Protein AF-A0A2M6WT88-F1 (afdb_monomer_lite)

Structure (mmCIF, N/CA/C/O backbone):
data_AF-A0A2M6WT88-F1
#
_entry.id   AF-A0A2M6WT88-F1
#
loop_
_atom_site.group_PDB
_atom_site.id
_atom_site.type_symbol
_atom_site.label_atom_id
_atom_site.label_alt_id
_atom_site.label_comp_id
_atom_site.label_asym_id
_atom_site.label_entity_id
_atom_site.label_seq_id
_atom_site.pdbx_PDB_ins_code
_atom_site.Cartn_x
_atom_site.Cartn_y
_atom_site.Cartn_z
_atom_site.occupancy
_atom_site.B_iso_or_equiv
_atom_site.auth_seq_id
_atom_site.auth_comp_id
_atom_site.auth_asym_id
_atom_site.auth_atom_id
_atom_site.pdbx_PDB_model_num
ATOM 1 N N . MET A 1 1 ? 29.917 -27.734 -48.198 1.00 47.06 1 MET A N 1
ATOM 2 C CA . MET A 1 1 ? 29.796 -28.187 -46.793 1.00 47.06 1 MET A CA 1
ATOM 3 C C . MET A 1 1 ? 30.224 -27.040 -45.872 1.00 47.06 1 MET A C 1
ATOM 5 O O . MET A 1 1 ? 31.386 -26.979 -45.519 1.00 47.06 1 MET A O 1
ATOM 9 N N . PHE A 1 2 ? 29.330 -26.092 -45.543 1.00 54.22 2 PHE A N 1
ATOM 10 C CA . PHE A 1 2 ? 29.674 -24.872 -44.769 1.00 54.22 2 PHE A CA 1
ATOM 11 C C . PHE A 1 2 ? 28.596 -24.457 -43.746 1.00 54.22 2 PHE A C 1
ATOM 13 O O . PHE A 1 2 ? 28.400 -23.278 -43.481 1.00 54.22 2 PHE A O 1
ATOM 20 N N . ILE A 1 3 ? 27.870 -25.410 -43.154 1.00 60.09 3 ILE A N 1
ATOM 21 C CA . ILE A 1 3 ? 26.774 -25.097 -42.218 1.00 60.09 3 ILE A CA 1
ATOM 22 C C . ILE A 1 3 ? 26.950 -25.889 -40.921 1.00 60.09 3 ILE A C 1
ATOM 24 O O . ILE A 1 3 ? 26.223 -26.843 -40.671 1.00 60.09 3 ILE A O 1
ATOM 28 N N . LYS A 1 4 ? 27.950 -25.542 -40.101 1.00 62.34 4 LYS A N 1
ATOM 29 C CA . LYS A 1 4 ? 28.086 -26.074 -38.730 1.00 62.34 4 LYS A CA 1
ATOM 30 C C . LYS A 1 4 ? 28.793 -25.082 -37.796 1.00 62.34 4 LYS A C 1
ATOM 32 O O . LYS A 1 4 ? 29.884 -25.379 -37.329 1.00 62.34 4 LYS A O 1
ATOM 37 N N . ASN A 1 5 ? 28.198 -23.922 -37.495 1.00 61.97 5 ASN A N 1
ATOM 38 C CA . ASN A 1 5 ? 28.561 -23.202 -36.257 1.00 61.97 5 ASN A CA 1
ATOM 39 C C . ASN A 1 5 ? 27.529 -22.176 -35.739 1.00 61.97 5 ASN A C 1
ATOM 41 O O . ASN A 1 5 ? 27.878 -21.093 -35.294 1.00 61.97 5 ASN A O 1
ATOM 45 N N . TYR A 1 6 ? 26.238 -22.496 -35.763 1.00 59.06 6 TYR A N 1
ATOM 46 C CA . TYR A 1 6 ? 25.223 -21.664 -35.088 1.00 59.06 6 TYR A CA 1
ATOM 47 C C . TYR A 1 6 ? 25.049 -22.041 -33.605 1.00 59.06 6 TYR A C 1
ATOM 49 O O . TYR A 1 6 ? 24.616 -21.223 -32.801 1.00 59.06 6 TYR A O 1
ATOM 57 N N . LYS A 1 7 ? 25.441 -23.263 -33.207 1.00 63.59 7 LYS A N 1
ATOM 58 C CA . LYS A 1 7 ? 25.378 -23.708 -31.803 1.00 63.59 7 LYS A CA 1
ATOM 59 C C . LYS A 1 7 ? 26.403 -23.013 -30.899 1.00 63.59 7 LYS A C 1
ATOM 61 O O . LYS A 1 7 ? 26.077 -22.718 -29.756 1.00 63.59 7 LYS A O 1
ATOM 66 N N . GLY A 1 8 ? 27.608 -22.732 -31.403 1.00 66.00 8 GLY A N 1
ATOM 67 C CA . GLY A 1 8 ? 28.631 -21.997 -30.651 1.00 66.00 8 GLY A CA 1
ATOM 68 C C . GLY A 1 8 ? 28.210 -20.553 -30.384 1.00 66.00 8 GLY A C 1
ATOM 69 O O . GLY A 1 8 ? 28.334 -20.077 -29.261 1.00 66.00 8 GLY A O 1
ATOM 70 N N . LEU A 1 9 ? 27.603 -19.902 -31.382 1.00 67.38 9 LEU A N 1
ATOM 71 C CA . LEU A 1 9 ? 27.039 -18.559 -31.244 1.00 67.38 9 LEU A CA 1
ATOM 72 C C . LEU A 1 9 ? 25.930 -18.504 -30.179 1.00 67.38 9 LEU A C 1
ATOM 74 O O . LEU A 1 9 ? 25.911 -17.578 -29.379 1.00 67.38 9 LEU A O 1
ATOM 78 N N . ALA A 1 10 ? 25.046 -19.507 -30.121 1.00 69.19 10 ALA A N 1
ATOM 79 C CA . ALA A 1 10 ? 23.971 -19.564 -29.125 1.00 69.19 10 ALA A CA 1
ATOM 80 C C . ALA A 1 10 ? 24.492 -19.720 -27.683 1.00 69.19 10 ALA A C 1
ATOM 82 O O . ALA A 1 10 ? 23.951 -19.113 -26.762 1.00 69.19 10 ALA A O 1
ATOM 83 N N . VAL A 1 11 ? 25.564 -20.493 -27.483 1.00 72.75 11 VAL A N 1
ATOM 84 C CA . VAL A 1 11 ? 26.214 -20.649 -26.168 1.00 72.75 11 VAL A CA 1
ATOM 85 C C . VAL A 1 11 ? 26.926 -19.364 -25.750 1.00 72.75 11 VAL A C 1
ATOM 87 O O . VAL A 1 11 ? 26.814 -18.950 -24.599 1.00 72.75 11 VAL A O 1
ATOM 90 N N . VAL A 1 12 ? 27.614 -18.703 -26.683 1.00 75.81 12 VAL A N 1
ATOM 91 C CA . VAL A 1 12 ? 28.267 -17.411 -26.428 1.00 75.81 12 VAL A CA 1
ATOM 92 C C . VAL A 1 12 ? 27.231 -16.320 -26.136 1.00 75.81 12 VAL A C 1
ATOM 94 O O . VAL A 1 12 ? 27.441 -15.520 -25.230 1.00 75.81 12 VAL A O 1
ATOM 97 N N . LEU A 1 13 ? 26.087 -16.323 -26.826 1.00 70.88 13 LEU A N 1
ATOM 98 C CA . LEU A 1 13 ? 24.979 -15.398 -26.575 1.00 70.88 13 LEU A CA 1
ATOM 99 C C . LEU A 1 13 ? 24.333 -15.640 -25.201 1.00 70.88 13 LEU A C 1
ATOM 101 O O . LEU A 1 13 ? 24.133 -14.695 -24.448 1.00 70.88 13 LEU A O 1
ATOM 105 N N . SER A 1 14 ? 24.085 -16.900 -24.832 1.00 77.06 14 SER A N 1
ATOM 106 C CA . SER A 1 14 ? 23.537 -17.260 -23.516 1.00 77.06 14 SER A CA 1
ATOM 107 C C . SER A 1 14 ? 24.504 -16.939 -22.367 1.00 77.06 14 SER A C 1
ATOM 109 O O . SER A 1 14 ? 24.085 -16.456 -21.311 1.00 77.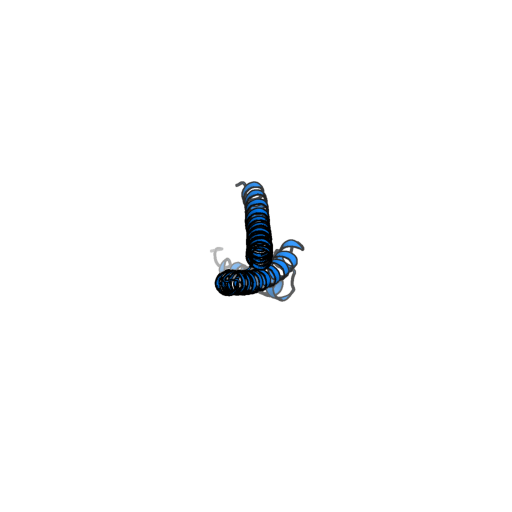06 14 SER A O 1
ATOM 111 N N . GLY A 1 15 ? 25.808 -17.148 -22.578 1.00 79.31 15 GLY A N 1
ATOM 112 C CA . GLY A 1 15 ? 26.854 -16.727 -21.647 1.00 79.31 15 GLY A CA 1
ATOM 113 C C . GLY A 1 15 ? 26.912 -15.207 -21.500 1.00 79.31 15 GLY A C 1
ATOM 114 O O . GLY A 1 15 ? 26.989 -14.709 -20.381 1.00 79.31 15 GLY A O 1
ATOM 115 N N . LEU A 1 16 ? 26.781 -14.468 -22.607 1.00 74.19 16 LEU A N 1
ATOM 116 C CA . LEU A 1 16 ? 26.719 -13.007 -22.599 1.00 74.19 16 LEU A CA 1
ATOM 117 C C . LEU A 1 16 ? 25.487 -12.494 -21.844 1.00 74.19 16 LEU A C 1
ATOM 119 O O . LEU A 1 16 ? 25.630 -11.588 -21.034 1.00 74.19 16 LEU A O 1
ATOM 123 N N . GLU A 1 17 ? 24.307 -13.090 -22.029 1.00 69.69 17 GLU A N 1
ATOM 124 C CA . GLU A 1 17 ? 23.092 -12.724 -21.282 1.00 69.69 17 GLU A CA 1
ATOM 125 C C . GLU A 1 17 ? 23.203 -13.045 -19.786 1.00 69.69 17 GLU A C 1
ATOM 127 O O . GLU A 1 17 ? 22.788 -12.250 -18.942 1.00 69.69 17 GLU A O 1
ATOM 132 N N . THR A 1 18 ? 23.804 -14.181 -19.428 1.00 72.00 18 THR A N 1
ATOM 133 C CA . THR A 1 18 ? 23.999 -14.580 -18.025 1.00 72.00 18 THR A CA 1
ATOM 134 C C . THR A 1 18 ? 25.018 -13.680 -17.326 1.00 72.00 18 THR A C 1
ATOM 136 O O . THR A 1 18 ? 24.769 -13.201 -16.219 1.00 72.00 18 THR A O 1
ATOM 139 N N . THR A 1 19 ? 26.147 -13.387 -17.977 1.00 73.00 19 THR A N 1
ATOM 140 C CA . THR A 1 19 ? 27.162 -12.460 -17.460 1.00 73.00 19 THR A CA 1
ATOM 141 C C . THR A 1 19 ? 26.637 -11.034 -17.420 1.00 73.00 19 THR A C 1
ATOM 143 O O . THR A 1 19 ? 26.891 -10.325 -16.450 1.00 73.00 19 THR A O 1
ATOM 146 N N . ALA A 1 20 ? 25.856 -10.606 -18.409 1.00 68.50 20 ALA A N 1
ATOM 147 C CA . ALA A 1 20 ? 25.206 -9.309 -18.376 1.00 68.50 20 ALA A CA 1
ATOM 148 C C . ALA A 1 20 ? 24.210 -9.234 -17.192 1.00 68.50 20 ALA A C 1
ATOM 150 O O . ALA A 1 20 ? 24.214 -8.245 -16.461 1.00 68.50 20 ALA A O 1
ATOM 151 N N . ASN A 1 21 ? 23.414 -10.283 -16.928 1.00 70.88 21 ASN A N 1
ATOM 152 C CA . ASN A 1 21 ? 22.454 -10.311 -15.809 1.00 70.88 21 ASN A CA 1
ATOM 153 C C . ASN A 1 21 ? 23.162 -10.335 -14.449 1.00 70.88 21 ASN A C 1
ATOM 155 O O . ASN A 1 21 ? 22.721 -9.668 -13.519 1.00 70.88 21 ASN A O 1
ATOM 159 N N . GLY A 1 22 ? 24.291 -11.039 -14.343 1.00 64.62 22 GLY A N 1
ATOM 160 C CA . GLY A 1 22 ? 25.104 -11.084 -13.126 1.00 64.62 22 GLY A CA 1
ATOM 161 C C . GLY A 1 22 ? 25.964 -9.838 -12.875 1.00 64.62 22 GLY A C 1
ATOM 162 O O . GLY A 1 22 ? 26.326 -9.579 -11.732 1.00 64.62 22 GLY A O 1
ATOM 163 N N . SER A 1 23 ? 26.289 -9.059 -13.912 1.00 63.94 23 SER A N 1
ATOM 164 C CA . SER A 1 23 ? 27.130 -7.850 -13.814 1.00 63.94 23 SER A CA 1
ATOM 165 C C . SER A 1 23 ? 26.342 -6.546 -13.675 1.00 63.94 23 SER A C 1
ATOM 167 O O . SER A 1 23 ? 26.948 -5.487 -13.532 1.00 63.94 23 SER A O 1
ATOM 169 N N . GLY A 1 24 ? 25.006 -6.602 -13.723 1.00 61.88 24 GLY A N 1
ATOM 170 C CA . GLY A 1 24 ? 24.170 -5.401 -13.724 1.00 61.88 24 GLY A CA 1
ATOM 171 C C . GLY A 1 24 ? 24.244 -4.609 -15.034 1.00 61.88 24 GLY A C 1
ATOM 172 O O . GLY A 1 24 ? 23.979 -3.414 -15.020 1.00 61.88 24 GLY A O 1
ATOM 173 N N . PHE A 1 25 ? 24.609 -5.261 -16.148 1.00 56.94 25 PHE A N 1
ATOM 174 C CA . PHE A 1 25 ? 24.645 -4.692 -17.506 1.00 56.94 25 PHE A CA 1
ATOM 175 C C . PHE A 1 25 ? 23.658 -5.364 -18.487 1.00 56.94 25 PHE A C 1
ATOM 177 O O . PHE A 1 25 ? 23.502 -4.898 -19.614 1.00 56.94 25 PHE A O 1
ATOM 184 N N . SER A 1 26 ? 22.958 -6.440 -18.103 1.00 56.50 26 SER A N 1
ATOM 185 C CA . SER A 1 26 ? 21.892 -7.049 -18.920 1.00 56.50 26 SER A CA 1
ATOM 186 C C . SER A 1 26 ? 20.678 -6.182 -18.812 1.00 56.50 26 SER A C 1
ATOM 188 O O . SER A 1 26 ? 20.019 -6.201 -17.780 1.00 56.50 26 SER A O 1
ATOM 190 N N . LYS A 1 27 ? 20.423 -5.377 -19.845 1.00 52.22 27 LYS A N 1
ATOM 191 C CA . LYS A 1 27 ? 19.209 -4.554 -19.947 1.00 52.22 27 LYS A CA 1
ATOM 192 C C . LYS A 1 27 ? 18.920 -3.699 -18.705 1.00 52.22 27 LYS A C 1
ATOM 194 O O . LYS A 1 27 ? 17.852 -3.116 -18.597 1.00 52.22 27 LYS A O 1
ATOM 199 N N . ALA A 1 28 ? 19.925 -3.525 -17.850 1.00 49.81 28 ALA A N 1
ATOM 200 C CA . ALA A 1 28 ? 19.969 -2.626 -16.724 1.00 49.81 28 ALA A CA 1
ATOM 201 C C . ALA A 1 28 ? 20.200 -1.215 -17.263 1.00 49.81 28 ALA A C 1
ATOM 203 O O . ALA A 1 28 ? 21.140 -0.503 -16.926 1.00 49.81 28 ALA A O 1
ATOM 204 N N . THR A 1 29 ? 19.283 -0.775 -18.117 1.00 51.06 29 THR A N 1
ATOM 205 C CA . THR A 1 29 ? 18.798 0.585 -17.988 1.00 51.06 29 THR A CA 1
ATOM 206 C C . THR A 1 29 ? 18.467 0.749 -16.503 1.00 51.06 29 THR A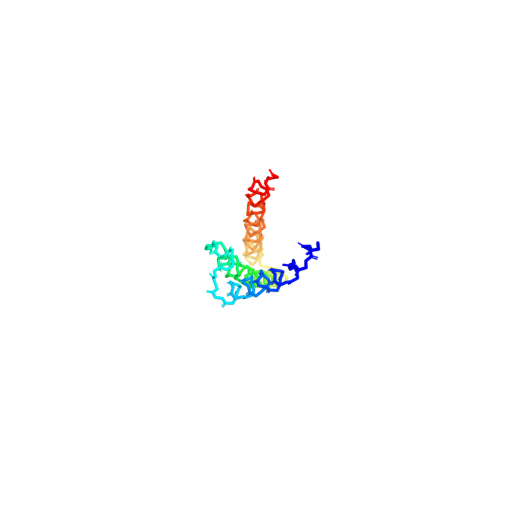 C 1
ATOM 208 O O . THR A 1 29 ? 17.866 -0.152 -15.921 1.00 51.06 29 THR A O 1
ATOM 211 N N . ALA A 1 30 ? 18.885 1.844 -15.864 1.00 49.22 30 ALA A N 1
ATOM 212 C CA . ALA A 1 30 ? 18.681 2.125 -14.432 1.00 49.22 30 ALA A CA 1
ATOM 213 C C . ALA A 1 30 ? 17.269 1.776 -13.886 1.00 49.22 30 ALA A C 1
ATOM 215 O O . ALA A 1 30 ? 17.084 1.555 -12.689 1.00 49.22 30 ALA A O 1
ATOM 216 N N . VAL A 1 31 ? 16.299 1.667 -14.794 1.00 54.47 31 VAL A N 1
ATOM 217 C CA . VAL A 1 31 ? 14.997 1.015 -14.665 1.00 54.47 31 VAL A CA 1
ATOM 218 C C . VAL A 1 31 ? 15.025 -0.302 -13.862 1.00 54.47 31 VAL A C 1
ATOM 220 O O . VAL A 1 31 ? 14.299 -0.365 -12.879 1.00 54.47 31 VAL A O 1
ATOM 223 N N . ASP A 1 32 ? 15.866 -1.307 -14.139 1.00 57.44 32 ASP A N 1
ATOM 224 C CA . ASP A 1 32 ? 15.750 -2.629 -13.467 1.00 57.44 32 ASP A CA 1
ATOM 225 C C . ASP A 1 32 ? 16.205 -2.659 -11.995 1.00 57.44 32 ASP A C 1
ATOM 227 O O . ASP A 1 32 ? 15.717 -3.442 -11.172 1.00 57.44 32 ASP A O 1
ATOM 231 N N . ILE A 1 33 ? 17.125 -1.771 -11.613 1.00 58.16 33 ILE A N 1
ATOM 232 C CA . ILE A 1 33 ? 17.481 -1.589 -10.198 1.00 58.16 33 ILE A CA 1
ATOM 233 C C . ILE A 1 33 ? 16.350 -0.833 -9.489 1.00 58.16 33 ILE A C 1
ATOM 235 O O . ILE A 1 33 ? 15.975 -1.176 -8.364 1.00 58.16 33 ILE A O 1
ATOM 239 N N . SER A 1 34 ? 15.758 0.160 -10.162 1.00 60.88 34 SER A N 1
ATOM 240 C CA . SER A 1 34 ? 14.644 0.933 -9.613 1.00 60.88 34 SER A CA 1
ATOM 241 C C . SER A 1 34 ? 13.363 0.103 -9.455 1.00 60.88 34 SER A C 1
ATOM 243 O O . SER A 1 34 ? 12.683 0.236 -8.438 1.00 60.88 34 SER A O 1
ATOM 245 N N . THR A 1 35 ? 13.068 -0.819 -10.378 1.00 65.19 35 THR A N 1
ATOM 246 C CA . THR A 1 35 ? 11.877 -1.682 -10.315 1.00 65.19 35 THR A CA 1
ATOM 247 C C . THR A 1 35 ? 11.972 -2.674 -9.162 1.00 65.19 35 THR A C 1
ATOM 249 O O . THR A 1 35 ? 11.001 -2.841 -8.428 1.00 65.19 35 THR A O 1
ATOM 252 N N . ASN A 1 36 ? 13.144 -3.263 -8.915 1.00 70.75 36 ASN A N 1
ATOM 253 C CA . ASN A 1 36 ? 13.348 -4.183 -7.794 1.00 70.75 36 ASN A CA 1
ATOM 254 C C . ASN A 1 36 ? 13.229 -3.497 -6.420 1.00 70.75 36 ASN A C 1
ATOM 256 O O . ASN A 1 36 ? 12.622 -4.053 -5.498 1.00 70.75 36 ASN A O 1
ATOM 260 N N . ILE A 1 37 ? 13.776 -2.283 -6.268 1.00 77.38 37 ILE A N 1
ATOM 261 C CA . ILE A 1 37 ? 13.667 -1.509 -5.018 1.00 77.38 37 ILE A CA 1
ATOM 262 C C . ILE A 1 37 ? 12.221 -1.049 -4.774 1.00 77.38 37 ILE A C 1
ATOM 264 O O . ILE A 1 37 ? 11.720 -1.118 -3.645 1.00 77.38 37 ILE A O 1
ATOM 268 N N . LEU A 1 38 ? 11.536 -0.616 -5.837 1.00 77.56 38 LEU A N 1
ATOM 269 C CA . LEU A 1 38 ? 10.164 -0.128 -5.774 1.00 77.56 38 LEU A CA 1
ATOM 270 C C . LEU A 1 38 ? 9.197 -1.275 -5.473 1.00 77.56 38 LEU A C 1
ATOM 272 O O . LEU A 1 38 ? 8.349 -1.132 -4.596 1.00 77.56 38 LEU A O 1
ATOM 276 N N . ALA A 1 39 ? 9.375 -2.432 -6.117 1.00 74.94 39 ALA A N 1
ATOM 277 C CA . ALA A 1 39 ? 8.567 -3.624 -5.878 1.00 74.94 39 ALA A CA 1
ATOM 278 C C . ALA A 1 39 ? 8.677 -4.113 -4.425 1.00 74.94 39 ALA A C 1
ATOM 280 O O . ALA A 1 39 ? 7.657 -4.382 -3.785 1.00 74.94 39 ALA A O 1
ATOM 281 N N . LYS A 1 40 ? 9.893 -4.158 -3.856 1.00 82.31 40 LYS A N 1
ATOM 282 C CA . LYS A 1 40 ? 10.079 -4.520 -2.440 1.00 82.31 40 LYS A CA 1
ATOM 283 C C . LYS A 1 40 ? 9.391 -3.531 -1.503 1.00 82.31 40 LYS A C 1
ATOM 285 O O . LYS A 1 40 ? 8.633 -3.954 -0.630 1.00 82.31 40 LYS A O 1
ATOM 290 N N . THR A 1 41 ? 9.613 -2.233 -1.708 1.00 83.19 41 THR A N 1
ATOM 291 C CA . THR A 1 41 ? 9.058 -1.178 -0.845 1.00 83.19 41 THR A CA 1
ATOM 292 C C . THR A 1 41 ? 7.530 -1.130 -0.923 1.00 83.19 41 THR A C 1
ATOM 294 O O . THR A 1 41 ? 6.872 -1.044 0.110 1.00 83.19 41 THR A O 1
ATOM 297 N N . MET A 1 42 ? 6.953 -1.269 -2.122 1.00 82.38 42 MET A N 1
ATOM 298 C CA . MET A 1 42 ? 5.502 -1.330 -2.330 1.00 82.38 42 MET A CA 1
ATOM 299 C C . MET A 1 42 ? 4.867 -2.548 -1.652 1.00 82.38 42 MET A C 1
ATOM 301 O O . MET A 1 42 ? 3.833 -2.403 -1.002 1.00 82.38 42 MET A O 1
ATOM 305 N N . SER A 1 43 ? 5.496 -3.729 -1.733 1.00 82.94 43 SER A N 1
ATOM 306 C CA . SER A 1 43 ? 4.975 -4.931 -1.063 1.00 82.94 43 SER A CA 1
ATOM 307 C C . SER A 1 43 ? 4.933 -4.771 0.461 1.00 82.94 43 SER A C 1
ATOM 309 O O . SER A 1 43 ? 3.952 -5.140 1.102 1.00 82.94 43 SER A O 1
ATOM 311 N N . PHE A 1 44 ? 5.963 -4.150 1.042 1.00 88.62 44 PHE A N 1
ATOM 312 C CA . PHE A 1 44 ? 6.045 -3.914 2.479 1.00 88.62 44 PHE A CA 1
ATOM 313 C C . PHE A 1 44 ? 5.025 -2.866 2.946 1.00 88.62 44 PHE A C 1
ATOM 315 O O . PHE A 1 44 ? 4.333 -3.072 3.944 1.00 88.62 44 PHE A O 1
ATOM 322 N N . LEU A 1 45 ? 4.868 -1.775 2.187 1.00 87.62 45 LEU A N 1
ATOM 323 C CA . LEU A 1 45 ? 3.855 -0.751 2.456 1.00 87.62 45 LEU A CA 1
ATOM 324 C C . LEU A 1 45 ? 2.436 -1.324 2.430 1.00 87.62 45 LEU A C 1
ATOM 326 O O . LEU A 1 45 ? 1.646 -1.013 3.319 1.00 87.62 45 LEU A O 1
ATOM 330 N N . ALA A 1 46 ? 2.115 -2.175 1.452 1.00 84.00 46 ALA A N 1
ATOM 331 C CA . ALA A 1 46 ? 0.788 -2.775 1.334 1.00 84.00 46 ALA A CA 1
ATOM 332 C C . ALA A 1 46 ? 0.402 -3.579 2.588 1.00 84.00 46 ALA A C 1
ATOM 334 O O . ALA A 1 46 ? -0.712 -3.446 3.097 1.00 84.00 46 ALA A O 1
ATOM 335 N N . VAL A 1 47 ? 1.340 -4.358 3.134 1.00 89.44 47 VAL A N 1
ATOM 336 C CA . VAL A 1 47 ? 1.127 -5.130 4.369 1.00 89.44 47 VAL A CA 1
ATOM 337 C C . VAL A 1 47 ? 0.910 -4.210 5.574 1.00 89.44 47 VAL A C 1
ATOM 339 O O . VAL A 1 47 ? 0.012 -4.450 6.380 1.00 89.44 47 VAL A O 1
ATOM 342 N N . ILE A 1 48 ? 1.681 -3.127 5.691 1.00 89.56 48 ILE A N 1
ATOM 343 C CA . ILE A 1 48 ? 1.508 -2.141 6.769 1.00 89.56 48 ILE A CA 1
ATOM 344 C C . ILE A 1 48 ? 0.130 -1.478 6.693 1.00 89.56 48 ILE A C 1
ATOM 346 O O . ILE A 1 48 ? -0.561 -1.376 7.706 1.00 89.56 48 ILE A O 1
ATOM 350 N N . PHE A 1 49 ? -0.298 -1.057 5.502 1.00 85.81 49 PHE A N 1
ATOM 351 C CA . PHE A 1 49 ? -1.615 -0.451 5.3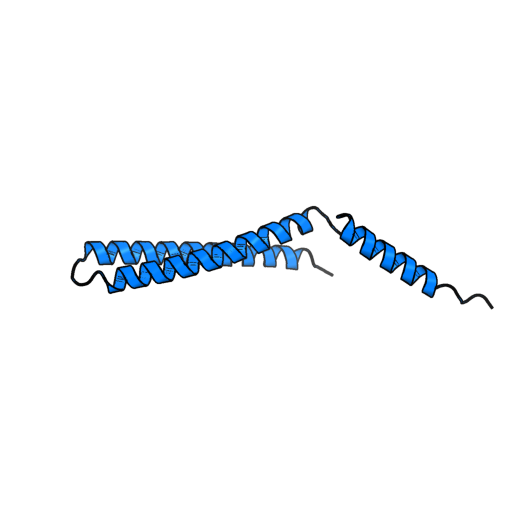03 1.00 85.81 49 PHE A CA 1
ATOM 352 C C . PHE A 1 49 ? -2.753 -1.404 5.676 1.00 85.81 49 PHE A C 1
ATOM 354 O O . PHE A 1 49 ? -3.716 -0.975 6.313 1.00 85.81 49 PHE A O 1
ATOM 361 N N . LEU A 1 50 ? -2.624 -2.694 5.351 1.00 86.50 50 LEU A N 1
ATOM 362 C CA . LEU A 1 50 ? -3.581 -3.720 5.767 1.00 86.50 50 LEU A CA 1
ATOM 363 C C . LEU A 1 50 ? -3.688 -3.797 7.300 1.00 86.50 50 LEU A C 1
ATOM 365 O O . LEU A 1 50 ? -4.792 -3.807 7.844 1.00 86.50 50 LEU A O 1
ATOM 369 N N . LEU A 1 51 ? -2.551 -3.792 8.004 1.00 89.69 51 LEU A N 1
ATOM 370 C CA . LEU A 1 51 ? -2.519 -3.809 9.469 1.00 89.69 51 LE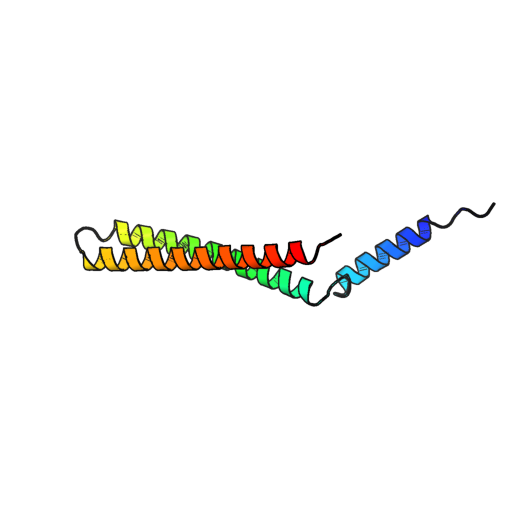U A CA 1
ATOM 371 C C . LEU A 1 51 ? -3.147 -2.547 10.078 1.00 89.69 51 LEU A C 1
ATOM 373 O O . LEU A 1 51 ? -3.927 -2.654 11.026 1.00 89.69 51 LEU A O 1
ATOM 377 N N . LEU A 1 52 ? -2.865 -1.361 9.524 1.00 85.44 52 LEU A N 1
ATOM 378 C CA . LEU A 1 52 ? -3.491 -0.110 9.968 1.00 85.44 52 LEU A CA 1
ATOM 379 C C . LEU A 1 52 ? -5.004 -0.109 9.736 1.00 85.44 52 LEU A C 1
ATOM 381 O O . LEU A 1 52 ? -5.748 0.359 10.596 1.00 85.44 52 LEU A O 1
ATOM 385 N N . MET A 1 53 ? -5.469 -0.635 8.601 1.00 85.38 53 MET A N 1
ATOM 386 C CA . MET A 1 53 ? -6.896 -0.740 8.298 1.00 85.38 53 MET A CA 1
ATOM 387 C C . MET A 1 53 ? -7.602 -1.653 9.303 1.00 85.38 53 MET A C 1
ATOM 389 O O . MET A 1 53 ? -8.666 -1.305 9.816 1.00 85.38 53 MET A O 1
ATOM 393 N N . MET A 1 54 ? -6.973 -2.780 9.648 1.00 88.12 54 MET A N 1
ATOM 394 C CA . MET A 1 54 ? -7.471 -3.692 10.673 1.00 88.12 54 MET A CA 1
ATOM 395 C C . MET A 1 54 ? -7.533 -2.996 12.041 1.00 88.12 54 MET A C 1
ATOM 397 O O . MET A 1 54 ? -8.571 -3.025 12.700 1.00 88.12 54 MET A O 1
ATOM 401 N N . TYR A 1 55 ? -6.470 -2.287 12.436 1.00 85.94 55 TYR A N 1
ATOM 402 C CA . TYR A 1 55 ? -6.420 -1.525 13.688 1.00 85.94 55 TYR A CA 1
ATOM 403 C C . TYR A 1 55 ? -7.480 -0.412 13.753 1.00 85.94 55 TYR A C 1
ATOM 405 O O . TYR A 1 55 ? -8.152 -0.255 14.771 1.00 85.94 55 TYR A O 1
ATOM 413 N N . GLY A 1 56 ? -7.688 0.327 12.661 1.00 83.62 56 GLY A N 1
ATOM 414 C CA . GLY A 1 56 ? -8.733 1.348 12.565 1.00 83.62 56 GLY A CA 1
ATOM 415 C C . GLY A 1 56 ? -10.146 0.772 12.658 1.00 83.62 56 GLY A C 1
ATOM 416 O O . GLY A 1 56 ? -11.004 1.361 13.316 1.00 83.62 56 GLY A O 1
ATOM 417 N N . GLY A 1 57 ? -10.372 -0.407 12.072 1.00 84.31 57 GLY A N 1
ATOM 418 C CA . GLY A 1 57 ? -11.623 -1.153 12.214 1.00 84.31 57 GLY A CA 1
ATOM 419 C C . GLY A 1 57 ? -11.887 -1.580 13.660 1.00 84.31 57 GLY A C 1
ATOM 420 O O . GLY A 1 57 ? -12.981 -1.359 14.179 1.00 84.31 57 GLY A O 1
ATOM 421 N N . PHE A 1 58 ? -10.869 -2.104 14.352 1.00 83.62 58 PHE A N 1
ATOM 422 C CA . PHE A 1 58 ? -10.967 -2.435 15.778 1.00 83.62 58 PHE A CA 1
ATOM 423 C C . PHE A 1 58 ? -11.213 -1.200 16.653 1.00 83.62 58 PHE A C 1
ATOM 425 O O . PHE A 1 58 ? -12.003 -1.259 17.598 1.00 83.62 58 PHE A O 1
ATOM 432 N N . LEU A 1 59 ? -10.588 -0.064 16.334 1.00 82.75 59 LEU A N 1
ATOM 433 C CA . LEU A 1 59 ? -10.809 1.194 17.047 1.00 82.75 59 LEU A CA 1
ATOM 434 C C . LEU A 1 59 ? -12.251 1.696 16.882 1.00 82.75 59 LEU A C 1
ATOM 436 O O . LEU A 1 59 ? -12.861 2.134 17.856 1.00 82.75 59 LEU A O 1
ATOM 440 N N . TRP A 1 60 ? -12.825 1.566 15.682 1.00 77.50 60 TRP A N 1
ATOM 441 C CA . TRP A 1 60 ? -14.223 1.924 15.436 1.00 77.50 60 TRP A CA 1
ATOM 442 C C . TRP A 1 60 ? -15.187 1.005 16.191 1.00 77.50 60 TRP A C 1
ATOM 444 O O . TRP A 1 60 ? -16.144 1.481 16.797 1.00 77.50 60 TRP A O 1
ATOM 454 N N . MET A 1 61 ? -14.894 -0.298 16.233 1.00 82.12 61 MET A N 1
ATOM 455 C CA . MET A 1 61 ? -15.721 -1.279 16.940 1.00 82.12 61 MET A CA 1
ATOM 456 C C . MET A 1 61 ? -15.655 -1.125 18.469 1.00 82.12 61 MET A C 1
ATOM 458 O O . MET A 1 61 ? -16.625 -1.419 19.162 1.00 82.12 61 MET A O 1
ATOM 462 N N . THR A 1 62 ? -14.535 -0.633 19.006 1.00 82.06 62 THR A N 1
ATOM 463 C CA . THR A 1 62 ? -14.350 -0.386 20.450 1.00 82.06 62 THR A CA 1
ATOM 464 C C . THR A 1 62 ? -14.793 1.010 20.901 1.00 82.06 62 THR A C 1
ATOM 466 O O . THR A 1 62 ? -14.862 1.270 22.099 1.00 82.06 62 THR A O 1
ATOM 469 N N . ALA A 1 63 ? -15.162 1.905 19.979 1.00 78.56 63 ALA A N 1
ATOM 470 C CA . ALA A 1 63 ? -15.601 3.276 20.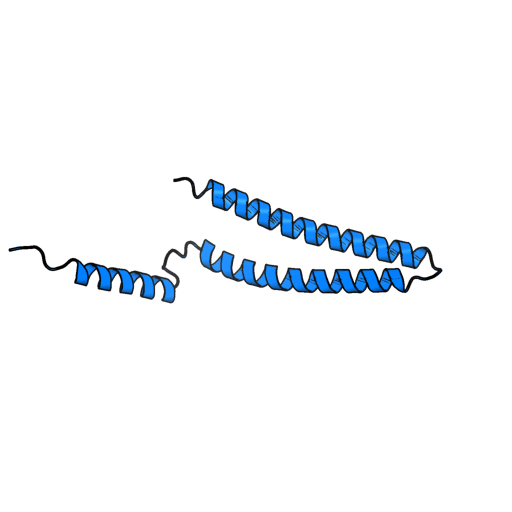260 1.00 78.56 63 ALA A CA 1
ATOM 471 C C . ALA A 1 63 ? -17.015 3.399 20.876 1.00 78.56 63 ALA A C 1
ATOM 473 O O . ALA A 1 63 ? -17.570 4.500 20.912 1.00 78.56 63 ALA A O 1
ATOM 474 N N . VAL A 1 64 ? -17.602 2.292 21.348 1.00 71.19 64 VAL A N 1
ATOM 475 C CA . VAL A 1 64 ? -18.998 2.183 21.802 1.00 71.19 64 VAL A CA 1
ATOM 476 C C . VAL A 1 64 ? -19.382 3.341 22.733 1.00 71.19 64 VAL A C 1
ATOM 478 O O . VAL A 1 64 ? -18.826 3.498 23.818 1.00 71.19 64 VAL A O 1
ATOM 481 N N . GLY A 1 65 ? -20.350 4.152 22.295 1.00 72.69 65 GLY A N 1
ATOM 482 C CA . GLY A 1 65 ? -20.962 5.222 23.090 1.00 72.69 65 GLY A CA 1
ATOM 483 C C . GLY A 1 65 ? -20.235 6.572 23.101 1.00 72.69 65 GLY A C 1
ATOM 484 O O . GLY A 1 65 ? -20.722 7.494 23.749 1.00 72.69 65 GLY A O 1
ATOM 485 N N . ASN A 1 66 ? -19.104 6.732 22.401 1.00 78.38 66 ASN A N 1
ATOM 486 C CA . ASN A 1 66 ? -18.385 8.008 22.328 1.00 78.38 66 ASN A CA 1
ATOM 487 C C . ASN A 1 66 ? -18.267 8.508 20.877 1.00 78.38 66 ASN A C 1
ATOM 489 O O . ASN A 1 66 ? -17.408 8.051 20.118 1.00 78.38 66 ASN A O 1
ATOM 493 N N . ASP A 1 67 ? -19.080 9.506 20.517 1.00 78.81 67 ASP A N 1
ATOM 494 C CA . ASP A 1 67 ? -19.091 10.126 19.183 1.00 78.81 67 ASP A CA 1
ATOM 495 C C . ASP A 1 67 ? -17.717 10.650 18.738 1.00 78.81 67 ASP A C 1
ATOM 497 O O . ASP A 1 67 ? -17.358 10.560 17.562 1.00 78.81 67 ASP A O 1
ATOM 501 N N . SER A 1 68 ? -16.895 11.142 19.671 1.00 81.62 68 SER A N 1
ATOM 502 C CA . SER A 1 68 ? -15.537 11.608 19.363 1.00 81.62 68 SER A CA 1
ATOM 503 C C . SER A 1 68 ? -14.638 10.459 18.896 1.00 81.62 68 SER A C 1
ATOM 505 O O . SER A 1 68 ? -13.875 10.594 17.933 1.00 81.62 68 SER A O 1
ATOM 507 N N . ARG A 1 69 ? -14.771 9.280 19.517 1.00 77.69 69 ARG A N 1
ATOM 508 C CA . ARG A 1 69 ? -14.024 8.075 19.129 1.00 77.69 69 ARG A CA 1
ATOM 509 C C . ARG A 1 69 ? -14.519 7.497 17.808 1.00 77.69 69 ARG A C 1
ATOM 511 O O . ARG A 1 69 ? -13.696 7.059 17.002 1.00 77.69 69 ARG A O 1
ATOM 518 N N . ILE A 1 70 ? -15.821 7.569 17.539 1.00 81.56 70 ILE A N 1
ATOM 519 C CA . ILE A 1 70 ? -16.402 7.174 16.248 1.00 81.56 70 ILE A CA 1
ATOM 520 C C . ILE A 1 70 ? -15.862 8.065 15.125 1.00 81.56 70 ILE A C 1
ATOM 522 O O . ILE A 1 70 ? -15.348 7.552 14.130 1.00 81.56 70 ILE A O 1
ATOM 526 N N . LYS A 1 71 ? -15.896 9.391 15.308 1.00 83.69 71 LYS A N 1
ATOM 527 C CA . LYS A 1 71 ? -15.422 10.358 14.309 1.00 83.69 71 LYS A CA 1
ATOM 528 C C . LYS A 1 71 ? -13.917 10.238 14.052 1.00 83.69 71 LYS A C 1
ATOM 530 O O . LYS A 1 71 ? -13.473 10.286 12.904 1.00 83.69 71 LYS A O 1
ATOM 535 N N . THR A 1 72 ? -13.138 10.014 15.111 1.00 82.94 72 THR A N 1
ATOM 536 C CA . THR A 1 72 ? -11.694 9.751 15.011 1.00 82.94 72 THR A CA 1
ATOM 537 C C . THR A 1 72 ? -11.422 8.472 14.218 1.00 82.94 72 THR A C 1
ATOM 539 O O . THR A 1 72 ? -10.603 8.480 13.302 1.00 82.94 72 THR A O 1
ATOM 542 N N . SER A 1 73 ? -12.149 7.389 14.501 1.00 81.94 73 SER A N 1
ATOM 543 C CA . SER A 1 73 ? -11.968 6.108 13.806 1.00 81.94 73 SER A CA 1
ATOM 544 C C . SER A 1 73 ? -12.381 6.182 12.334 1.00 81.94 73 SER A C 1
ATOM 546 O O . SER A 1 73 ? -11.656 5.694 11.473 1.00 81.94 73 SER A O 1
ATOM 548 N N . GLN A 1 74 ? -13.488 6.863 12.014 1.00 82.38 74 GLN A N 1
ATOM 549 C CA . GLN A 1 74 ? -13.889 7.124 10.626 1.00 82.38 74 GLN A CA 1
ATOM 550 C C . GLN A 1 74 ? -12.841 7.931 9.858 1.00 82.38 74 GLN A C 1
ATOM 552 O O . GLN A 1 74 ? -12.562 7.621 8.701 1.00 82.38 74 GLN A O 1
ATOM 557 N N . THR A 1 75 ? -12.238 8.936 10.499 1.00 85.38 75 THR A N 1
ATOM 558 C CA . THR A 1 75 ? -11.162 9.741 9.899 1.00 85.38 75 THR A CA 1
ATOM 559 C C . THR A 1 75 ? -9.921 8.883 9.639 1.00 85.38 75 THR A C 1
ATOM 561 O O . THR A 1 75 ? -9.287 8.993 8.591 1.00 85.38 75 THR A O 1
ATOM 564 N N . LEU A 1 76 ? -9.598 7.972 10.559 1.00 86.12 76 LEU A N 1
ATOM 565 C CA . LEU A 1 76 ? -8.473 7.050 10.421 1.00 86.12 76 LEU A CA 1
ATOM 566 C C . LEU A 1 76 ? -8.699 6.041 9.281 1.00 86.12 76 LEU A C 1
ATOM 568 O O . LEU A 1 76 ? -7.806 5.827 8.465 1.00 86.12 76 LEU A O 1
ATOM 572 N N . ILE A 1 77 ? -9.910 5.485 9.171 1.00 85.88 77 ILE A N 1
ATOM 573 C CA . ILE A 1 77 ? -10.292 4.553 8.098 1.00 85.88 77 ILE A CA 1
ATOM 574 C C . ILE A 1 77 ? -10.308 5.250 6.732 1.00 85.88 77 ILE A C 1
ATOM 576 O O . ILE A 1 77 ? -9.781 4.705 5.763 1.00 85.88 77 ILE A O 1
ATOM 580 N N . THR A 1 78 ? -10.871 6.458 6.633 1.00 85.25 78 THR A N 1
ATOM 581 C CA . THR A 1 78 ? -10.869 7.220 5.370 1.00 85.25 78 THR A CA 1
ATOM 582 C C . THR A 1 78 ? -9.453 7.604 4.950 1.00 85.25 78 THR A C 1
ATOM 584 O O . THR A 1 78 ? -9.1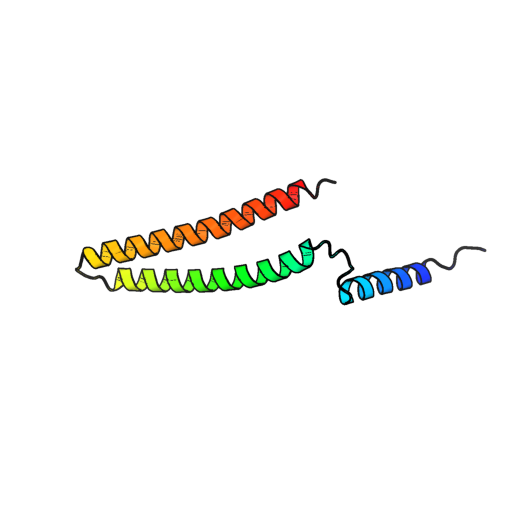11 7.443 3.781 1.00 85.25 78 THR A O 1
ATOM 587 N N . SER A 1 79 ? -8.593 8.002 5.890 1.00 86.81 79 SER A N 1
ATOM 588 C CA . SER A 1 79 ? -7.173 8.269 5.614 1.00 86.81 79 SER A CA 1
ATOM 589 C C . SER A 1 79 ? -6.431 7.015 5.129 1.00 86.81 79 SER A C 1
ATOM 591 O O . SER A 1 79 ? -5.671 7.080 4.162 1.00 86.81 79 SER A O 1
ATOM 593 N N . ALA A 1 80 ? -6.688 5.857 5.749 1.00 85.75 80 ALA A N 1
ATOM 594 C CA . ALA A 1 80 ? -6.120 4.577 5.327 1.00 85.75 80 ALA A CA 1
ATOM 595 C C . ALA A 1 80 ? -6.594 4.168 3.919 1.00 85.75 80 ALA A C 1
ATOM 597 O O . ALA A 1 80 ? -5.778 3.741 3.102 1.00 85.75 80 ALA A O 1
ATOM 598 N N . MET A 1 81 ? -7.882 4.357 3.603 1.00 87.50 81 MET A N 1
ATOM 599 C CA . MET A 1 81 ? -8.411 4.113 2.256 1.00 87.50 81 MET A CA 1
ATOM 600 C C . MET A 1 81 ? -7.762 5.013 1.207 1.00 87.50 81 MET A C 1
ATOM 602 O O . MET A 1 81 ? -7.387 4.520 0.148 1.00 87.50 81 MET A O 1
ATOM 606 N N . ILE A 1 82 ? -7.597 6.308 1.492 1.00 89.00 82 ILE A N 1
ATOM 607 C CA . ILE A 1 82 ? -6.958 7.247 0.561 1.00 89.00 82 ILE A CA 1
ATOM 608 C C . ILE A 1 82 ? -5.521 6.807 0.262 1.00 89.00 82 ILE A C 1
ATOM 610 O O . ILE A 1 82 ? -5.125 6.787 -0.900 1.00 89.00 82 ILE A O 1
ATOM 614 N N . GLY A 1 83 ? -4.755 6.386 1.273 1.00 84.44 83 GLY A N 1
ATOM 615 C CA . GLY A 1 83 ? -3.398 5.875 1.059 1.00 84.44 83 GLY A CA 1
ATOM 616 C C . GLY A 1 83 ? -3.357 4.619 0.181 1.00 84.44 83 GLY A C 1
ATOM 617 O O . GLY A 1 83 ? -2.521 4.523 -0.717 1.00 84.44 83 GLY A O 1
ATOM 618 N N . LEU A 1 84 ? -4.305 3.696 0.365 1.00 86.19 84 LEU A N 1
ATOM 619 C CA . LEU A 1 84 ? -4.428 2.503 -0.479 1.00 86.19 84 LEU A CA 1
ATOM 620 C C . LEU A 1 84 ? -4.789 2.863 -1.931 1.00 86.19 84 LEU A C 1
ATOM 622 O O . LEU A 1 84 ? -4.252 2.288 -2.878 1.00 86.19 84 LEU A O 1
ATOM 626 N N . LEU A 1 85 ? -5.651 3.866 -2.104 1.00 90.12 85 LEU A N 1
ATOM 627 C CA . LEU A 1 85 ? -6.072 4.381 -3.404 1.00 90.12 85 LEU A CA 1
ATOM 628 C C . LEU A 1 85 ? -4.915 5.061 -4.152 1.00 90.12 85 LEU A C 1
ATOM 630 O O . LEU A 1 85 ? -4.775 4.877 -5.357 1.00 90.12 85 LEU A O 1
ATOM 634 N N . VAL A 1 86 ? -4.044 5.783 -3.440 1.00 88.88 86 VAL A N 1
ATOM 635 C CA . VAL A 1 86 ? -2.824 6.388 -4.004 1.00 88.88 86 VAL A CA 1
ATOM 636 C C . VAL A 1 86 ? -1.846 5.321 -4.492 1.00 88.88 86 VAL A C 1
ATOM 638 O O . VAL A 1 86 ? -1.295 5.464 -5.580 1.00 88.88 86 VAL A O 1
ATOM 641 N N . ILE A 1 87 ? -1.650 4.235 -3.737 1.00 83.06 87 ILE A N 1
ATOM 642 C CA . ILE A 1 87 ? -0.786 3.118 -4.156 1.00 83.06 87 ILE A CA 1
ATOM 643 C C . ILE A 1 87 ? -1.337 2.461 -5.428 1.00 83.06 87 ILE A C 1
ATOM 645 O O . ILE A 1 87 ? -0.594 2.239 -6.386 1.00 83.06 87 ILE A O 1
ATOM 649 N N . ALA A 1 88 ? -2.646 2.202 -5.464 1.00 85.50 88 ALA A N 1
ATOM 650 C CA . ALA A 1 88 ? -3.310 1.653 -6.642 1.00 85.50 88 ALA A CA 1
ATOM 651 C C . ALA A 1 88 ? -3.186 2.590 -7.858 1.00 85.50 88 ALA A C 1
ATOM 653 O O . ALA A 1 88 ? -2.870 2.135 -8.957 1.00 85.50 88 ALA A O 1
ATOM 654 N N . ALA A 1 89 ? -3.369 3.898 -7.658 1.00 88.75 89 ALA A N 1
ATOM 655 C CA . ALA A 1 89 ? -3.209 4.903 -8.705 1.00 88.75 89 ALA A CA 1
ATOM 656 C C . ALA A 1 89 ? -1.762 4.986 -9.213 1.00 88.75 89 ALA A C 1
ATOM 658 O O . ALA A 1 89 ? -1.543 5.047 -10.419 1.00 88.75 89 ALA A O 1
ATOM 659 N N . ALA A 1 90 ? -0.770 4.933 -8.321 1.00 84.50 90 ALA A N 1
ATOM 660 C CA . ALA A 1 90 ? 0.640 4.925 -8.696 1.00 84.50 90 ALA A CA 1
ATOM 661 C C . ALA A 1 90 ? 0.977 3.716 -9.581 1.00 84.50 90 ALA A C 1
ATOM 663 O O . ALA A 1 90 ? 1.593 3.886 -10.631 1.00 84.50 90 ALA A O 1
ATOM 664 N N . TYR A 1 91 ? 0.506 2.519 -9.208 1.00 81.81 91 TYR A N 1
ATOM 665 C CA . TYR A 1 91 ? 0.699 1.311 -10.014 1.00 81.81 91 TYR A CA 1
ATOM 666 C C . TYR A 1 91 ? -0.001 1.407 -11.373 1.00 81.81 91 TYR A C 1
ATOM 668 O O . TYR A 1 91 ? 0.600 1.081 -12.395 1.00 81.81 91 TYR A O 1
ATOM 676 N N . ALA A 1 92 ? -1.239 1.911 -11.402 1.00 84.12 92 ALA A N 1
ATOM 677 C CA . ALA A 1 92 ? -1.982 2.119 -12.641 1.00 84.12 92 ALA A CA 1
ATOM 678 C C . ALA A 1 92 ? -1.249 3.077 -13.592 1.00 84.12 92 ALA A C 1
ATOM 680 O O . ALA A 1 92 ? -1.155 2.797 -14.783 1.00 84.12 92 ALA A O 1
ATOM 681 N N . ILE A 1 93 ? -0.680 4.168 -13.069 1.00 84.75 93 ILE A N 1
ATOM 682 C CA . ILE A 1 93 ? 0.111 5.125 -13.852 1.00 84.75 93 ILE A CA 1
ATOM 683 C C . ILE A 1 93 ? 1.391 4.464 -14.379 1.00 84.75 93 ILE A C 1
ATOM 685 O O . ILE A 1 93 ? 1.692 4.584 -15.566 1.00 84.75 93 ILE A O 1
ATOM 689 N N . THR A 1 94 ? 2.134 3.737 -13.535 1.00 80.81 94 THR A N 1
ATOM 690 C CA . THR A 1 94 ? 3.348 3.016 -13.955 1.00 80.81 94 THR A CA 1
ATOM 691 C C . THR A 1 94 ? 3.051 1.988 -15.048 1.00 80.81 94 THR A C 1
ATOM 693 O O . THR A 1 94 ? 3.797 1.913 -16.022 1.00 80.81 94 THR A O 1
ATOM 696 N N . ALA A 1 95 ? 1.953 1.240 -14.922 1.00 77.81 95 ALA A N 1
ATOM 697 C CA . ALA A 1 95 ? 1.514 0.276 -15.925 1.00 77.81 95 ALA A CA 1
ATOM 698 C C . ALA A 1 95 ? 1.105 0.963 -17.238 1.00 77.81 95 ALA A C 1
ATOM 700 O O . ALA A 1 95 ? 1.529 0.531 -18.304 1.00 77.81 95 ALA A O 1
ATOM 701 N N . PHE A 1 96 ? 0.366 2.076 -17.170 1.00 79.50 96 PHE A N 1
ATOM 702 C CA . PHE A 1 96 ? -0.016 2.859 -18.352 1.00 79.50 96 PHE A CA 1
ATOM 703 C C . PHE A 1 96 ? 1.196 3.379 -19.128 1.00 79.50 96 PHE A C 1
ATOM 705 O O . PHE A 1 96 ? 1.230 3.313 -20.356 1.00 79.50 96 PHE A O 1
ATOM 712 N N . LEU A 1 97 ? 2.201 3.893 -18.415 1.00 75.19 97 LEU A N 1
ATOM 713 C CA . LEU A 1 97 ? 3.460 4.332 -19.013 1.00 75.19 97 LEU A CA 1
ATOM 714 C C . LEU A 1 97 ? 4.199 3.137 -19.633 1.00 75.19 97 LEU A C 1
ATOM 716 O O . LEU A 1 97 ? 4.579 3.207 -20.796 1.00 75.19 97 LEU A O 1
ATOM 720 N N . GLY A 1 98 ? 4.347 2.028 -18.903 1.00 69.12 98 GLY A N 1
ATOM 721 C CA . GLY A 1 98 ? 5.025 0.820 -19.385 1.00 69.12 98 GLY A CA 1
ATOM 722 C C . GLY A 1 98 ? 4.411 0.233 -20.660 1.00 69.12 98 GLY A C 1
ATOM 723 O O . GLY A 1 98 ? 5.137 -0.033 -21.617 1.00 69.12 98 GLY A O 1
ATOM 724 N N . ASP A 1 99 ? 3.084 0.113 -20.712 1.00 66.75 99 ASP A N 1
ATOM 725 C CA . ASP A 1 99 ? 2.370 -0.383 -21.895 1.00 66.75 99 ASP A CA 1
ATOM 726 C C . ASP A 1 99 ? 2.456 0.592 -23.079 1.00 66.75 99 ASP A C 1
ATOM 728 O O . ASP A 1 99 ? 2.560 0.173 -24.230 1.00 66.75 99 ASP A O 1
ATOM 732 N N . THR A 1 100 ? 2.478 1.902 -22.821 1.00 62.22 100 THR A N 1
ATOM 733 C CA . THR A 1 100 ? 2.628 2.907 -23.888 1.00 62.22 100 THR A CA 1
ATOM 734 C C . THR A 1 100 ? 4.049 2.929 -24.465 1.00 62.22 100 THR A C 1
ATOM 736 O O . THR A 1 100 ? 4.228 3.250 -25.637 1.00 62.22 100 THR A O 1
ATOM 739 N N . PHE A 1 101 ? 5.071 2.569 -23.683 1.00 60.16 101 PHE A N 1
ATOM 740 C CA . PHE A 1 101 ? 6.448 2.452 -24.177 1.00 60.16 101 PHE A CA 1
ATOM 741 C C . PHE A 1 101 ? 6.773 1.068 -24.764 1.00 60.16 101 PHE A C 1
ATOM 743 O O . PHE A 1 101 ? 7.763 0.948 -25.480 1.00 60.16 101 PHE A O 1
ATOM 750 N N . THR A 1 102 ? 5.935 0.048 -24.536 1.00 56.19 102 THR A N 1
ATOM 751 C CA . THR A 1 102 ? 6.048 -1.292 -25.152 1.00 56.19 102 THR A CA 1
ATOM 752 C C . THR A 1 102 ? 5.234 -1.410 -26.451 1.00 56.19 102 THR A C 1
ATOM 754 O O . THR A 1 102 ? 4.662 -2.449 -26.792 1.00 56.19 102 THR A O 1
ATOM 757 N N . VAL A 1 103 ? 5.156 -0.313 -27.208 1.00 42.66 103 VAL A N 1
ATOM 758 C CA . VAL A 1 103 ? 4.609 -0.331 -28.568 1.00 42.66 103 VAL A CA 1
ATOM 759 C C . VAL A 1 103 ? 5.547 -1.160 -29.453 1.00 42.66 103 VAL A C 1
ATOM 761 O O . VAL A 1 103 ? 6.760 -0.968 -29.423 1.00 42.66 103 VAL A O 1
ATOM 764 N N . LYS A 1 104 ? 4.943 -2.108 -30.182 1.00 44.19 104 LYS A N 1
ATOM 765 C CA . LYS A 1 104 ? 5.543 -2.948 -31.232 1.00 44.19 104 LYS A CA 1
ATOM 766 C C . LYS A 1 104 ? 6.598 -2.246 -32.084 1.00 44.19 104 LYS A C 1
ATOM 768 O O . LYS A 1 104 ? 6.329 -1.099 -32.502 1.00 44.19 104 LYS A O 1
#

Foldseek 3Di:
DPPPDPVVVVVVVVVVQVVCVVVCNNPPPVVVVVCVVCVVVLVVVVVVLVVQLVVLVVQCVPCPPPPVSVVVSVVSNVVSVVVVVVSVVVVVVVVVVVVVVPDD

pLDDT: mean 74.72, std 12.16, range [42.66, 90.12]

Sequence (104 aa):
MFIKNYKGLAVVLSGLETTANGSGFSKATAVDISTNILAKTMSFLAVIFLLLMMYGGFLWMTAVGNDSRIKTSQTLITSAMIGLLVIAAAYAITAFLGDTFTVK

Secondary structure (DSSP, 8-state):
-----HHHHHHHHHHHHHHHHHHT-SS--THHHHHHHHHHHHHHHHHHHHHHHHHHHHHHHH-TT-HHHHHHHHHHHHHHHHHHHHHHHHHHHHHHHHHHH---

Organism: NCBI:txid1974561

Radius of gyration: 24.68 Å; chains: 1; bounding box: 51×40×70 Å